Protein AF-A0A2H9UI48-F1 (afdb_monomer_lite)

Radius of gyration: 12.86 Å; chains: 1; bounding box: 28×20×37 Å

Secondary structure (DSSP, 8-state):
-TTHHHHHHHHHHHHH-HHHHTT--SSHHHHHHHHHHHHHHHHHHHHGGG--

Organism: NCBI:txid20532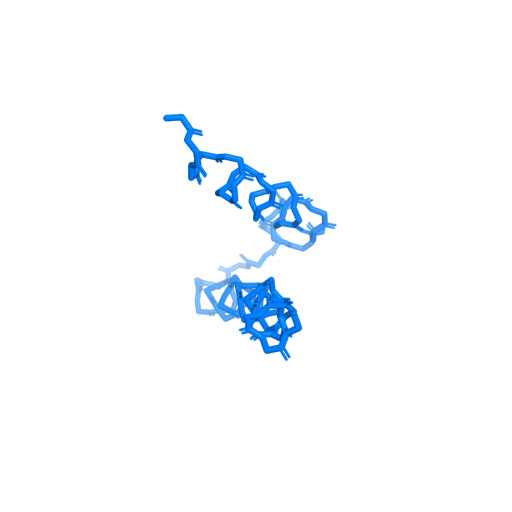87

Structure (mmCIF, N/CA/C/O backbone):
data_AF-A0A2H9UI48-F1
#
_entry.id   AF-A0A2H9UI48-F1
#
loop_
_atom_site.group_PDB
_atom_site.id
_atom_site.type_symbol
_atom_site.label_atom_id
_atom_site.label_alt_id
_atom_site.label_comp_id
_atom_site.label_asym_id
_atom_site.label_entity_id
_atom_site.label_seq_id
_atom_site.pdbx_PDB_ins_code
_atom_site.Cartn_x
_atom_site.Cartn_y
_atom_site.Cartn_z
_atom_site.occupancy
_atom_site.B_iso_or_equiv
_atom_site.auth_seq_id
_atom_site.auth_comp_id
_atom_site.auth_asym_id
_atom_site.auth_atom_id
_atom_site.pdbx_PDB_model_num
ATOM 1 N N . TYR A 1 1 ? -22.082 2.426 7.357 1.00 60.31 1 TYR A N 1
ATOM 2 C CA . TYR A 1 1 ? -21.107 3.436 6.878 1.00 60.31 1 TYR A CA 1
ATOM 3 C C . TYR A 1 1 ? -19.842 3.561 7.748 1.00 60.31 1 TYR A C 1
ATOM 5 O O . TYR A 1 1 ? -18.809 3.986 7.247 1.00 60.31 1 TYR A O 1
ATOM 13 N N . LYS A 1 2 ? -19.868 3.153 9.031 1.00 60.94 2 LYS A N 1
ATOM 14 C CA . LYS A 1 2 ? -18.806 3.431 10.020 1.00 60.94 2 LYS A CA 1
ATOM 15 C C . LYS A 1 2 ? -17.491 2.625 9.892 1.00 60.94 2 LYS A C 1
ATOM 17 O O . LYS A 1 2 ? -16.605 2.789 10.705 1.00 60.94 2 LYS A O 1
ATOM 22 N N . ILE A 1 3 ? -17.373 1.731 8.913 1.00 72.44 3 ILE A N 1
ATOM 23 C CA . ILE A 1 3 ? -16.214 0.821 8.769 1.00 72.44 3 ILE A CA 1
ATOM 24 C C . ILE A 1 3 ? -15.582 0.949 7.371 1.00 72.44 3 ILE A C 1
ATOM 26 O O . ILE A 1 3 ? -14.452 0.535 7.136 1.00 72.44 3 ILE A O 1
ATOM 30 N N . ARG A 1 4 ? -16.296 1.581 6.426 1.00 78.19 4 ARG A N 1
ATOM 31 C CA . ARG A 1 4 ? -15.864 1.738 5.026 1.00 78.19 4 ARG A CA 1
ATOM 32 C C . ARG A 1 4 ? -14.643 2.650 4.910 1.00 78.19 4 ARG A C 1
ATOM 34 O O . ARG A 1 4 ? -13.714 2.321 4.188 1.00 78.19 4 ARG A O 1
ATOM 41 N N . HIS A 1 5 ? -14.590 3.695 5.731 1.00 82.62 5 HIS A N 1
ATOM 42 C CA . HIS A 1 5 ? -13.462 4.620 5.787 1.00 82.62 5 HIS A CA 1
ATOM 43 C C . HIS A 1 5 ? -12.156 3.967 6.267 1.00 82.62 5 HIS A C 1
ATOM 45 O O . HIS A 1 5 ? -11.086 4.386 5.841 1.00 82.62 5 HIS A O 1
ATOM 51 N N . LEU A 1 6 ? -12.212 2.917 7.098 1.00 80.38 6 LEU A N 1
ATOM 52 C CA . LEU A 1 6 ? -11.009 2.170 7.496 1.00 80.38 6 LEU A CA 1
ATOM 53 C C . LEU A 1 6 ? -10.420 1.407 6.306 1.00 80.38 6 LEU A C 1
ATOM 55 O O . LEU A 1 6 ? -9.212 1.443 6.077 1.00 80.38 6 LEU A O 1
ATOM 59 N N . VAL A 1 7 ? -11.293 0.769 5.525 1.00 82.19 7 VAL A N 1
ATOM 60 C CA . VAL A 1 7 ? -10.921 0.042 4.309 1.00 82.19 7 VAL A CA 1
ATOM 61 C C . VAL A 1 7 ? -10.403 1.009 3.241 1.00 82.19 7 VAL A C 1
ATOM 63 O O . VAL A 1 7 ? -9.341 0.774 2.673 1.00 82.19 7 VAL A O 1
ATOM 66 N N . GLU A 1 8 ? -11.081 2.132 3.007 1.00 84.94 8 GLU A N 1
ATOM 67 C CA . GLU A 1 8 ? -10.631 3.154 2.051 1.00 84.94 8 GLU A CA 1
ATOM 68 C C . GLU A 1 8 ? -9.285 3.772 2.446 1.00 84.94 8 GLU A C 1
ATOM 70 O O . GLU A 1 8 ? -8.413 3.936 1.593 1.00 84.94 8 GLU A O 1
ATOM 75 N N . ASN A 1 9 ? -9.062 4.038 3.736 1.00 83.56 9 ASN A N 1
ATOM 76 C CA . ASN A 1 9 ? -7.779 4.538 4.228 1.00 83.56 9 ASN A CA 1
ATOM 77 C C . ASN A 1 9 ? -6.654 3.497 4.071 1.00 83.56 9 ASN A C 1
ATOM 79 O O . ASN A 1 9 ? -5.526 3.848 3.721 1.00 83.56 9 ASN A O 1
ATOM 83 N N . ALA A 1 10 ? -6.958 2.211 4.273 1.00 83.06 10 ALA A N 1
ATOM 84 C CA . ALA A 1 10 ? -6.019 1.124 4.008 1.00 83.06 10 ALA A CA 1
ATOM 85 C C . ALA A 1 10 ? -5.658 1.038 2.516 1.00 83.06 10 ALA A C 1
ATOM 87 O O . ALA A 1 10 ? -4.478 0.993 2.172 1.00 83.06 10 ALA A O 1
ATOM 88 N N . PHE A 1 11 ? -6.645 1.103 1.618 1.00 82.00 11 PHE A N 1
ATOM 89 C CA . PHE A 1 11 ? -6.400 1.116 0.172 1.00 82.00 11 PHE A CA 1
ATOM 90 C C . PHE A 1 11 ? -5.651 2.368 -0.297 1.00 82.00 11 PHE A C 1
ATOM 92 O O . PHE A 1 11 ? -4.801 2.272 -1.183 1.00 82.00 11 PHE A O 1
ATOM 99 N N . CYS A 1 12 ? -5.915 3.528 0.305 1.00 86.94 12 CYS A N 1
ATOM 100 C CA . CYS A 1 12 ? -5.179 4.760 0.031 1.00 86.94 12 CYS A CA 1
ATOM 101 C C . CYS A 1 12 ? -3.690 4.604 0.390 1.00 86.94 12 CYS A C 1
ATOM 103 O O . CYS A 1 12 ? -2.819 4.868 -0.440 1.00 86.94 12 CYS A O 1
ATOM 105 N N . ARG A 1 13 ? -3.390 4.055 1.578 1.00 83.56 13 ARG A N 1
ATOM 106 C CA . ARG A 1 13 ? -2.010 3.762 2.009 1.00 83.56 13 ARG A CA 1
ATOM 107 C C . ARG A 1 13 ? -1.349 2.688 1.144 1.00 83.56 13 ARG A C 1
ATOM 109 O O . ARG A 1 13 ? -0.185 2.844 0.796 1.00 83.56 13 ARG A O 1
ATOM 116 N N . LEU A 1 14 ? -2.083 1.652 0.728 1.00 84.94 14 LEU A N 1
ATOM 117 C CA . LEU A 1 14 ? -1.582 0.632 -0.207 1.00 84.94 14 LEU A CA 1
ATOM 118 C C . LEU A 1 14 ? -1.171 1.233 -1.557 1.00 84.94 14 LEU A C 1
ATOM 120 O O . LEU A 1 14 ? -0.129 0.867 -2.095 1.00 84.94 14 LEU A O 1
ATOM 124 N N . LYS A 1 15 ? -1.944 2.186 -2.091 1.00 82.19 15 LYS A N 1
ATOM 125 C CA . LYS A 1 15 ? -1.616 2.869 -3.354 1.00 82.19 15 LYS A CA 1
ATOM 126 C C . LYS A 1 15 ? -0.393 3.785 -3.256 1.00 82.19 15 LYS A C 1
ATOM 128 O O . LYS A 1 15 ? 0.222 4.068 -4.281 1.00 82.19 15 LYS A O 1
ATOM 133 N N . GLN A 1 16 ? -0.009 4.213 -2.054 1.00 83.50 16 GLN A N 1
ATOM 134 C CA . GLN A 1 16 ? 1.197 5.014 -1.835 1.00 83.50 16 GLN A CA 1
ATOM 135 C C . GLN A 1 16 ? 2.486 4.200 -2.061 1.00 83.50 16 GLN A C 1
ATOM 137 O O . GLN A 1 16 ? 3.529 4.756 -2.410 1.00 83.50 16 GLN A O 1
ATOM 142 N N . PHE A 1 17 ? 2.421 2.872 -1.927 1.00 81.31 17 PHE A N 1
ATOM 143 C CA . PHE A 1 17 ? 3.533 1.985 -2.252 1.00 81.31 17 PHE A CA 1
ATOM 144 C C . PHE A 1 17 ? 3.654 1.826 -3.770 1.00 81.31 17 PHE A C 1
ATOM 146 O O . PHE A 1 17 ? 3.022 0.964 -4.381 1.00 81.31 17 PHE A O 1
ATOM 153 N N . ARG A 1 18 ? 4.517 2.640 -4.387 1.00 76.25 18 ARG A N 1
ATOM 154 C CA . ARG A 1 18 ? 4.761 2.652 -5.841 1.00 76.25 18 ARG A CA 1
ATOM 155 C C . ARG A 1 18 ? 5.108 1.268 -6.412 1.00 76.25 18 ARG A C 1
ATOM 157 O O . ARG A 1 18 ? 4.647 0.930 -7.495 1.00 76.25 18 ARG A O 1
ATOM 164 N N . GLY A 1 19 ? 5.839 0.435 -5.666 1.00 78.25 19 GLY A N 1
ATOM 165 C CA . GLY A 1 19 ? 6.156 -0.942 -6.075 1.00 78.25 19 GLY A CA 1
ATOM 166 C C . GLY A 1 19 ? 4.926 -1.852 -6.201 1.00 78.25 19 GLY A C 1
ATOM 167 O O . GLY A 1 19 ? 4.836 -2.644 -7.137 1.00 78.25 19 GLY A O 1
ATOM 168 N N . ILE A 1 20 ? 3.942 -1.686 -5.310 1.00 80.06 20 ILE A N 1
ATOM 169 C CA . ILE A 1 20 ? 2.676 -2.435 -5.329 1.00 80.06 20 ILE A CA 1
ATOM 170 C C . ILE A 1 20 ? 1.741 -1.856 -6.397 1.00 80.06 20 ILE A C 1
ATOM 172 O O . ILE A 1 20 ? 1.146 -2.609 -7.169 1.00 80.06 20 ILE A O 1
ATOM 176 N N . ALA A 1 21 ? 1.639 -0.524 -6.469 1.00 78.50 21 ALA A N 1
ATOM 177 C CA . ALA A 1 21 ? 0.750 0.184 -7.388 1.00 78.50 21 ALA A CA 1
ATOM 178 C C . ALA A 1 21 ? 1.115 -0.044 -8.860 1.00 78.50 21 ALA A C 1
ATOM 180 O O . ALA A 1 21 ? 0.233 -0.234 -9.693 1.00 78.50 21 ALA A O 1
ATOM 181 N N . THR A 1 22 ? 2.408 -0.050 -9.184 1.00 81.25 22 THR A N 1
ATOM 182 C CA . THR A 1 22 ? 2.876 -0.237 -10.562 1.00 81.25 22 THR A CA 1
ATOM 183 C C . THR A 1 22 ? 3.084 -1.710 -10.924 1.00 81.25 22 THR A C 1
ATOM 185 O O . THR A 1 22 ? 3.409 -1.996 -12.069 1.00 81.25 22 THR A O 1
ATOM 188 N N . ARG A 1 23 ? 2.856 -2.661 -9.994 1.00 76.44 23 ARG A N 1
ATOM 189 C CA . ARG A 1 23 ? 2.975 -4.109 -10.267 1.00 76.44 23 ARG A CA 1
ATOM 190 C C . ARG A 1 23 ? 4.311 -4.468 -10.943 1.00 76.44 23 ARG A C 1
ATOM 192 O O . ARG A 1 23 ? 4.349 -5.246 -11.887 1.00 76.44 23 ARG A O 1
ATOM 199 N N . TYR A 1 24 ? 5.414 -3.896 -10.458 1.00 71.38 24 TYR A N 1
ATOM 200 C CA . TYR A 1 24 ? 6.739 -4.151 -11.044 1.00 71.38 24 TYR A CA 1
ATOM 201 C C . TYR A 1 24 ? 7.245 -5.574 -10.807 1.00 71.38 24 TYR A C 1
ATOM 203 O O . TYR A 1 24 ? 8.152 -6.033 -11.500 1.00 71.38 24 TYR A O 1
ATOM 211 N N . ASP A 1 25 ? 6.682 -6.260 -9.817 1.00 77.00 25 ASP A N 1
ATOM 212 C CA . ASP A 1 25 ? 7.122 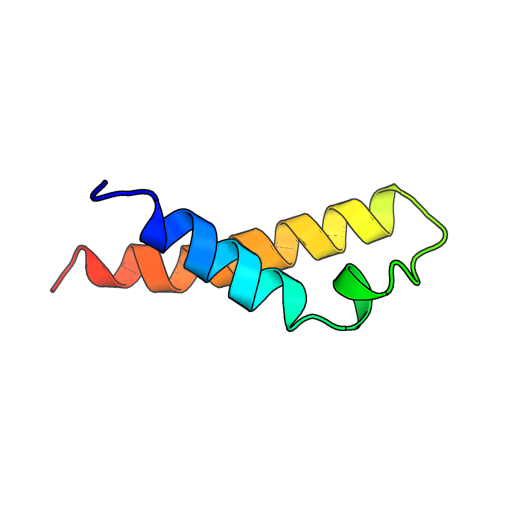-7.592 -9.464 1.00 77.00 25 ASP A CA 1
ATOM 213 C C . ASP A 1 25 ? 6.654 -8.630 -10.495 1.00 77.00 25 ASP A C 1
ATOM 215 O O . ASP A 1 25 ? 5.454 -8.820 -10.713 1.00 77.00 25 ASP A O 1
ATOM 219 N N . LYS A 1 26 ? 7.616 -9.300 -11.144 1.00 78.25 26 LYS A N 1
ATOM 220 C CA . LYS A 1 26 ? 7.345 -10.371 -12.116 1.00 78.25 26 LYS A CA 1
ATOM 221 C C . LYS A 1 26 ? 6.858 -11.657 -11.448 1.00 78.25 26 LYS A C 1
ATOM 223 O O . LYS A 1 26 ? 6.259 -12.493 -12.126 1.00 78.25 26 LYS A O 1
ATOM 228 N N . LEU A 1 27 ? 7.131 -11.839 -10.156 1.00 86.00 27 LEU A N 1
ATOM 229 C CA . LEU A 1 27 ? 6.846 -13.057 -9.419 1.00 86.00 27 LEU A CA 1
ATOM 230 C C . LEU A 1 27 ? 5.669 -12.838 -8.465 1.00 86.00 27 LEU A C 1
ATOM 232 O O . LEU A 1 27 ? 5.651 -11.933 -7.633 1.00 86.00 27 LEU A O 1
ATOM 236 N N . LYS A 1 28 ? 4.670 -13.720 -8.551 1.00 84.12 28 LYS A N 1
ATOM 237 C CA . LYS A 1 28 ? 3.469 -13.622 -7.708 1.00 84.12 28 LYS A CA 1
ATOM 238 C C . LYS A 1 28 ? 3.818 -13.639 -6.215 1.00 84.12 28 LYS A C 1
ATOM 240 O O . LYS A 1 28 ? 3.365 -12.757 -5.498 1.00 84.12 28 LYS A O 1
ATOM 245 N N . CYS A 1 29 ? 4.728 -14.522 -5.793 1.00 86.62 29 CYS A N 1
ATOM 246 C CA . CYS A 1 29 ? 5.151 -14.632 -4.395 1.00 86.62 29 CYS A CA 1
ATOM 247 C C . CYS A 1 29 ? 5.733 -13.331 -3.824 1.00 86.62 29 CYS A C 1
ATOM 249 O O . CYS A 1 29 ? 5.408 -12.950 -2.702 1.00 86.62 29 CYS A O 1
ATOM 251 N N . SER A 1 30 ? 6.579 -12.634 -4.583 1.00 85.88 30 SER A N 1
ATOM 252 C CA . SER A 1 30 ? 7.208 -11.398 -4.112 1.00 85.88 30 SER A CA 1
ATOM 253 C C . SER A 1 30 ? 6.204 -10.242 -4.061 1.00 85.88 30 SER A C 1
ATOM 255 O O . SER A 1 30 ? 6.193 -9.475 -3.096 1.00 85.88 30 SER A O 1
ATOM 257 N N . TYR A 1 31 ? 5.273 -10.175 -5.021 1.00 85.38 31 TYR A N 1
ATOM 258 C CA . TYR A 1 31 ? 4.139 -9.252 -4.941 1.00 85.38 31 TYR A CA 1
ATOM 259 C C . TYR A 1 31 ? 3.251 -9.524 -3.719 1.00 85.38 31 TYR A C 1
ATOM 261 O O . TYR A 1 31 ? 2.879 -8.595 -3.003 1.00 85.38 31 TYR A O 1
ATOM 269 N N . GLU A 1 32 ? 2.904 -10.788 -3.479 1.00 86.62 32 GLU A N 1
ATOM 270 C CA . GLU A 1 32 ? 2.067 -11.200 -2.350 1.00 86.62 32 GLU A CA 1
ATOM 271 C C . GLU A 1 32 ? 2.742 -10.874 -1.013 1.00 86.62 32 GLU A C 1
ATOM 273 O O . GLU A 1 32 ? 2.094 -10.321 -0.124 1.00 86.62 32 GLU A O 1
ATOM 278 N N . GLY A 1 33 ? 4.055 -11.100 -0.899 1.00 89.06 33 GLY A N 1
ATOM 279 C CA . GLY A 1 33 ? 4.846 -10.702 0.267 1.00 89.06 33 GLY A CA 1
ATOM 280 C C . GLY A 1 33 ? 4.860 -9.187 0.492 1.00 89.06 33 GLY A C 1
ATOM 281 O O . GLY A 1 33 ? 4.650 -8.728 1.616 1.00 89.06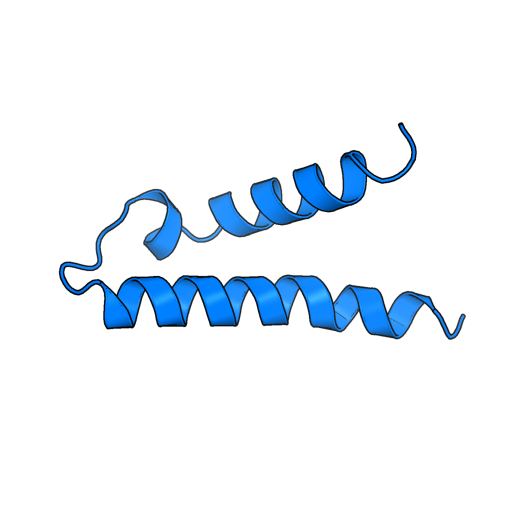 33 GLY A O 1
ATOM 282 N N . ALA A 1 34 ? 5.02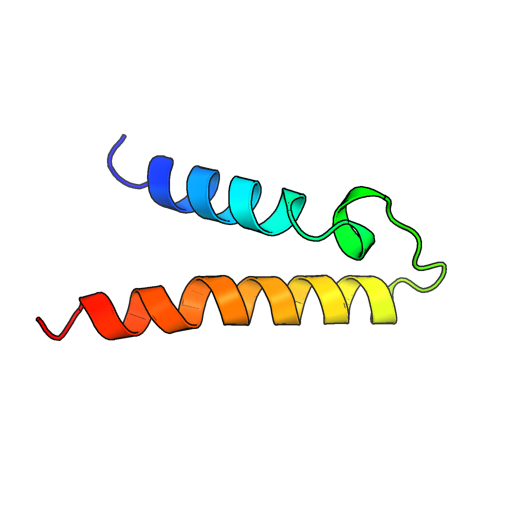9 -8.392 -0.568 1.00 87.38 34 ALA A N 1
ATOM 283 C CA . ALA A 1 34 ? 4.984 -6.932 -0.478 1.00 87.38 34 ALA A CA 1
ATOM 284 C C . ALA A 1 34 ? 3.601 -6.418 -0.035 1.00 87.38 34 ALA A C 1
ATOM 286 O O . ALA A 1 34 ? 3.512 -5.516 0.802 1.00 87.38 34 ALA A O 1
ATOM 287 N N . VAL A 1 35 ? 2.520 -7.015 -0.549 1.00 86.38 35 VAL A N 1
ATOM 288 C CA . VAL A 1 35 ? 1.147 -6.697 -0.128 1.00 86.38 35 VAL A CA 1
ATOM 289 C C . VAL A 1 35 ? 0.909 -7.101 1.327 1.00 86.38 35 VAL A C 1
ATOM 291 O O . VAL A 1 35 ? 0.359 -6.305 2.087 1.00 86.38 35 VAL A O 1
ATOM 294 N N . ALA A 1 36 ? 1.358 -8.287 1.744 1.00 88.19 36 ALA A N 1
ATOM 295 C CA . ALA A 1 36 ? 1.223 -8.753 3.123 1.00 88.19 36 ALA A CA 1
ATOM 296 C C . ALA A 1 36 ? 1.954 -7.829 4.109 1.00 88.19 36 ALA A C 1
ATOM 298 O O . ALA A 1 36 ? 1.371 -7.412 5.111 1.00 88.19 36 ALA A O 1
ATOM 299 N N . LEU A 1 37 ? 3.190 -7.429 3.791 1.00 87.38 37 LEU A N 1
ATOM 300 C CA . LEU A 1 37 ? 3.949 -6.463 4.586 1.00 87.38 37 LEU A CA 1
ATOM 301 C C . LEU A 1 37 ? 3.227 -5.116 4.676 1.00 87.38 37 LEU A C 1
ATOM 303 O O . LEU A 1 37 ? 3.060 -4.586 5.774 1.00 87.38 37 LEU A O 1
ATOM 307 N N . ALA A 1 38 ? 2.742 -4.577 3.556 1.00 86.88 38 ALA A N 1
ATOM 308 C CA . ALA A 1 38 ? 2.002 -3.318 3.559 1.00 86.88 38 ALA A CA 1
ATOM 309 C C . ALA A 1 38 ? 0.716 -3.400 4.404 1.00 86.88 38 ALA A C 1
ATOM 311 O O . ALA A 1 38 ? 0.418 -2.473 5.160 1.00 86.88 38 ALA A O 1
ATOM 312 N N . CYS A 1 39 ? -0.008 -4.521 4.350 1.00 85.62 39 CYS A N 1
ATOM 313 C CA . CYS A 1 39 ? -1.167 -4.772 5.208 1.00 85.62 39 CYS A CA 1
ATOM 314 C C . CYS A 1 39 ? -0.793 -4.780 6.700 1.00 85.62 39 CYS A C 1
ATOM 316 O O . CYS A 1 39 ? -1.474 -4.128 7.494 1.00 85.62 39 CYS A O 1
ATOM 318 N N . ILE A 1 40 ? 0.306 -5.440 7.084 1.00 86.31 40 ILE A N 1
ATOM 319 C CA . ILE A 1 40 ? 0.797 -5.457 8.474 1.00 86.31 40 ILE A CA 1
ATOM 320 C C . ILE A 1 40 ? 1.171 -4.041 8.936 1.00 86.31 40 ILE A C 1
ATOM 322 O O . ILE A 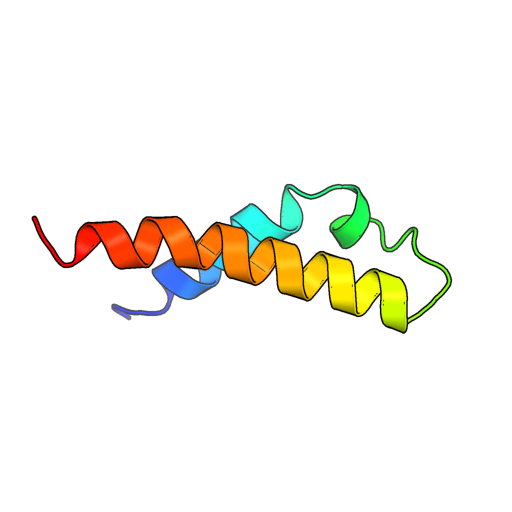1 40 ? 0.763 -3.619 10.017 1.00 86.31 40 ILE A O 1
ATOM 326 N N . PHE A 1 41 ? 1.867 -3.265 8.101 1.00 83.12 41 PHE A N 1
ATOM 327 C CA . PHE A 1 41 ? 2.218 -1.868 8.391 1.00 83.12 41 PHE A CA 1
ATOM 328 C C . PHE A 1 41 ? 0.998 -0.954 8.561 1.00 83.12 41 PHE A C 1
ATOM 330 O O . PHE A 1 41 ? 1.041 0.019 9.320 1.00 83.12 41 PHE A O 1
ATOM 337 N N . ILE A 1 42 ? -0.096 -1.233 7.853 1.00 82.88 42 ILE A N 1
ATOM 338 C CA . ILE A 1 42 ? -1.349 -0.488 8.001 1.00 82.88 42 ILE A CA 1
ATOM 339 C C . ILE A 1 42 ? -2.068 -0.888 9.294 1.00 82.88 42 ILE A C 1
ATOM 341 O O . ILE A 1 42 ? -2.616 -0.010 9.966 1.00 82.88 42 ILE A O 1
ATOM 345 N N . TRP A 1 43 ? -2.034 -2.176 9.647 1.00 78.94 43 TRP A N 1
ATOM 346 C CA . TRP A 1 43 ? -2.699 -2.752 10.818 1.00 78.94 43 TRP A CA 1
ATOM 347 C C . TRP A 1 43 ? -2.007 -2.430 12.150 1.00 78.94 43 TRP A C 1
ATOM 349 O O . TRP A 1 43 ? -2.674 -2.132 13.139 1.00 78.94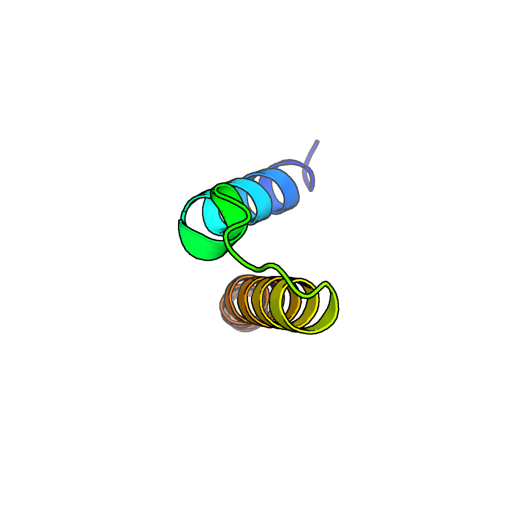 43 TRP A O 1
ATOM 359 N N . LEU A 1 44 ? -0.673 -2.423 12.188 1.00 75.69 44 LEU A N 1
ATOM 360 C CA . LEU A 1 44 ? 0.110 -2.182 13.404 1.00 75.69 44 LEU A CA 1
ATOM 361 C C . LEU A 1 44 ? -0.266 -0.876 14.151 1.00 75.69 44 LEU A C 1
ATOM 363 O O . LEU A 1 44 ? -0.523 -0.939 15.354 1.00 75.69 44 LEU A O 1
ATOM 367 N N . PRO A 1 45 ? -0.400 0.297 13.493 1.00 68.25 45 PRO A N 1
ATOM 368 C CA . PRO A 1 45 ? -0.837 1.523 14.165 1.00 68.25 45 PRO A CA 1
ATOM 369 C C . PRO A 1 45 ? -2.339 1.559 14.492 1.00 68.25 45 PRO A C 1
ATOM 371 O O . PRO A 1 45 ? -2.757 2.407 15.278 1.00 68.25 45 PRO A O 1
ATOM 374 N N . LEU A 1 46 ? -3.166 0.681 13.907 1.00 62.47 46 LEU A N 1
ATOM 375 C CA . LEU A 1 46 ? -4.578 0.546 14.293 1.00 62.47 46 LEU A CA 1
ATOM 376 C C . LEU A 1 46 ? -4.710 -0.163 15.645 1.00 62.47 46 LEU A C 1
ATOM 378 O O . LEU A 1 46 ? -5.560 0.223 16.441 1.00 62.47 46 LEU A O 1
ATOM 382 N N . SER A 1 47 ? -3.839 -1.134 15.939 1.00 59.03 47 SER A N 1
ATOM 383 C CA . SER A 1 47 ? -3.858 -1.873 17.209 1.00 59.03 47 SER A CA 1
ATOM 384 C C . SER A 1 47 ? -3.510 -0.995 18.416 1.00 59.03 47 SER A C 1
ATOM 386 O O . SER A 1 47 ? -4.059 -1.196 19.492 1.00 59.03 47 SER A O 1
ATOM 388 N N . GLY A 1 48 ? -2.637 0.005 18.248 1.00 56.34 48 GLY A N 1
ATOM 389 C CA . GLY A 1 48 ? -2.250 0.923 19.329 1.00 56.34 48 GLY A CA 1
ATOM 390 C C . GLY A 1 48 ? -3.329 1.940 19.722 1.00 56.34 48 GLY A C 1
ATOM 391 O O . GLY A 1 48 ? -3.255 2.510 20.803 1.00 56.34 48 GLY A O 1
ATOM 392 N N . LYS A 1 49 ? -4.350 2.155 18.880 1.00 55.62 49 LYS A N 1
ATOM 393 C CA . LYS A 1 49 ? -5.443 3.112 19.140 1.00 55.62 49 LYS A CA 1
ATOM 394 C C . LYS A 1 49 ? -6.624 2.531 19.921 1.00 55.62 49 LYS A C 1
ATOM 396 O O . LYS A 1 49 ? -7.600 3.235 20.133 1.00 55.62 49 LYS A O 1
ATOM 401 N N . PHE A 1 50 ? -6.553 1.263 20.323 1.00 56.16 50 PHE A N 1
ATOM 402 C CA . PHE A 1 50 ? -7.568 0.634 21.176 1.00 56.16 50 PHE A CA 1
ATOM 403 C C . PHE A 1 50 ? -7.241 0.721 22.679 1.00 56.16 50 PHE A C 1
ATOM 405 O O . PHE A 1 50 ? -8.082 0.351 23.490 1.00 56.16 50 PHE A O 1
ATOM 412 N N . TYR A 1 51 ? -6.055 1.222 23.052 1.00 51.56 51 TYR A N 1
ATOM 413 C CA . TYR A 1 51 ? -5.580 1.311 24.444 1.00 51.56 51 TYR A CA 1
ATOM 414 C C . TYR A 1 51 ? -5.459 2.759 24.977 1.00 51.56 51 TYR A C 1
ATOM 416 O O . TYR A 1 51 ? -4.853 2.981 26.023 1.00 51.56 51 TYR A O 1
ATOM 424 N N . THR A 1 52 ? -6.004 3.750 24.268 1.00 43.97 52 THR A N 1
ATOM 425 C CA . THR A 1 52 ? -6.159 5.154 24.701 1.00 43.97 52 THR A CA 1
ATOM 426 C C . THR A 1 52 ? -7.563 5.595 24.352 1.00 43.97 52 THR A C 1
ATOM 428 O O . THR A 1 52 ? -8.280 6.021 25.279 1.00 43.97 52 THR A O 1
#

pLDDT: mean 77.62, std 10.9, range [43.97, 89.06]

Sequence (52 aa):
YKIRHLVENAFCRLKQFRGIATRYDKLKCSYEGAVALACIFIWLPLSGKFYT

Foldseek 3Di:
DVCVVLVVVLVVQQCVPPCLVVVPDPDPVVSVVVNVVSNCVSVVVVVVVVVD